Protein AF-A0A3B8VK61-F1 (afdb_monomer_lite)

Radius of gyration: 16.49 Å; chains: 1; bounding box: 51×33×48 Å

pLDDT: mean 84.5, std 17.83, range [35.19, 98.62]

Secondary structure (DSSP, 8-state):
-HHHHHGGG----HHHHHHHHHT-SEEEEE---SS--HHHHHHHHHHHTT-EEEEE-SS-SEETTEE-BSSGGG-SS--SEEEE-S-HHHHHHHHHHHHHHT--EEEE-B-TT---GGGHHHHHHSB---HHHHHHHHHTT-EEEESB-GGGTSSSPPHHHHHHHHHHHHHT--

Sequence (174 aa):
MENEVIESNISQSFKQQVDTFLSLKHIAVVGISRKSGAGNAIFDKFKSAGYRVTPIHPVLDVYAGEPCYKSISLMSEAPDGVFIMTRPEITLQVTKDCIQTGIQRIWMHNMNGVNPKWMKSASQKMSSVHKEAVRLAQEAGINVIAGGCPMQHIKPVDVFHKCIHWINERTKSV

Structure (mmCIF, N/CA/C/O backbone):
data_AF-A0A3B8VK61-F1
#
_entry.id   AF-A0A3B8VK61-F1
#
loop_
_atom_site.group_PDB
_atom_site.id
_atom_site.type_symbol
_atom_site.label_atom_id
_atom_site.label_alt_id
_atom_site.label_comp_id
_atom_site.label_asym_id
_atom_site.label_entity_id
_atom_site.label_seq_id
_atom_site.pdbx_PDB_ins_code
_atom_site.Cartn_x
_atom_site.Cartn_y
_atom_site.Cartn_z
_atom_site.occupancy
_atom_site.B_iso_or_equiv
_atom_site.auth_seq_id
_atom_site.auth_comp_id
_atom_site.auth_asym_id
_atom_site.auth_atom_id
_atom_site.pdbx_PDB_model_num
ATOM 1 N N . MET A 1 1 ? -28.850 9.219 17.739 1.00 46.00 1 MET A N 1
ATOM 2 C CA . MET A 1 1 ? -28.096 9.057 16.478 1.00 46.00 1 MET A CA 1
ATOM 3 C C . MET A 1 1 ? -26.807 9.869 16.461 1.00 46.00 1 MET A C 1
ATOM 5 O O . MET A 1 1 ? -25.790 9.290 16.127 1.00 46.00 1 MET A O 1
ATOM 9 N N . GLU A 1 2 ? -26.784 11.142 16.876 1.00 38.00 2 GLU A N 1
ATOM 10 C CA . GLU A 1 2 ? -25.522 11.916 16.953 1.00 38.00 2 GLU A CA 1
ATOM 11 C C . GLU A 1 2 ? -24.530 11.375 18.000 1.00 38.00 2 GLU A C 1
ATOM 13 O O . GLU A 1 2 ? -23.330 11.333 17.748 1.00 38.00 2 GLU A O 1
ATOM 18 N N . ASN A 1 3 ? -25.021 10.849 19.126 1.00 37.47 3 ASN A N 1
ATOM 19 C CA . ASN A 1 3 ? -24.164 10.286 20.180 1.00 37.47 3 ASN A CA 1
ATOM 20 C C . ASN A 1 3 ? -23.511 8.936 19.821 1.00 37.47 3 ASN A C 1
ATOM 22 O O . ASN A 1 3 ? -22.517 8.570 20.431 1.00 37.47 3 ASN A O 1
ATOM 26 N N . GLU A 1 4 ? -24.027 8.217 18.821 1.00 35.19 4 GLU A N 1
ATOM 27 C CA . GLU A 1 4 ? -23.492 6.910 18.398 1.00 35.19 4 GLU A CA 1
ATOM 28 C C . GLU A 1 4 ? -22.321 7.078 17.410 1.00 35.19 4 GLU A C 1
ATOM 30 O O . GLU A 1 4 ? -21.401 6.266 17.354 1.00 35.19 4 GLU A O 1
ATOM 35 N N . VAL A 1 5 ? -22.304 8.199 16.679 1.00 43.78 5 VAL A N 1
ATOM 36 C CA . VAL A 1 5 ? -21.205 8.573 15.778 1.00 43.78 5 VAL A CA 1
ATOM 37 C C . VAL A 1 5 ? -20.001 9.097 16.571 1.00 43.78 5 VAL A C 1
ATOM 39 O O . VAL A 1 5 ? -18.859 8.809 16.213 1.00 43.78 5 VAL A O 1
ATOM 42 N N . ILE A 1 6 ? -20.232 9.799 17.687 1.00 42.56 6 ILE A N 1
ATOM 43 C CA . ILE A 1 6 ? -19.164 10.378 18.522 1.00 42.56 6 ILE A CA 1
ATOM 44 C C . ILE A 1 6 ? -18.347 9.289 19.248 1.00 42.56 6 ILE A C 1
ATOM 46 O O . ILE A 1 6 ? -17.133 9.440 19.391 1.00 42.56 6 ILE A O 1
ATOM 50 N N . GLU A 1 7 ? -18.954 8.155 19.616 1.00 37.28 7 GLU A N 1
ATOM 51 C CA . GLU A 1 7 ? -18.238 7.025 20.239 1.00 37.28 7 GLU A CA 1
ATOM 52 C C . GLU A 1 7 ? -17.318 6.262 19.269 1.00 37.28 7 GLU A C 1
ATOM 54 O O . GLU A 1 7 ? -16.381 5.590 19.699 1.00 37.28 7 GLU A O 1
ATOM 59 N N . SER A 1 8 ? -17.507 6.405 17.953 1.00 42.91 8 SER A N 1
ATOM 60 C CA . SER A 1 8 ? -16.668 5.726 16.952 1.00 42.91 8 SER A CA 1
ATOM 61 C C . SER A 1 8 ? -15.300 6.387 16.711 1.00 42.91 8 SER A C 1
ATOM 63 O O . SER A 1 8 ? -14.435 5.792 16.069 1.00 42.91 8 SER A O 1
ATOM 65 N N . ASN A 1 9 ? -15.053 7.564 17.300 1.00 43.44 9 ASN A N 1
ATOM 66 C CA . ASN A 1 9 ? -13.771 8.279 17.239 1.00 43.44 9 ASN A CA 1
ATOM 67 C C . ASN A 1 9 ? -12.766 7.856 18.327 1.00 43.44 9 ASN A C 1
ATOM 69 O O . ASN A 1 9 ? -11.827 8.593 18.645 1.00 43.44 9 ASN A O 1
ATOM 73 N N . ILE A 1 10 ? -12.908 6.648 18.883 1.00 56.00 10 ILE A N 1
ATOM 74 C CA . ILE A 1 10 ? -11.815 6.020 19.628 1.00 56.00 10 ILE A CA 1
ATOM 75 C C . ILE A 1 10 ? -10.649 5.850 18.652 1.00 56.00 10 ILE A C 1
ATOM 77 O O . ILE A 1 10 ? -10.712 5.043 17.725 1.00 56.00 10 ILE A O 1
ATOM 81 N N . SER A 1 11 ? -9.589 6.632 18.867 1.00 67.69 11 SER A N 1
ATOM 82 C CA . SER A 1 11 ? -8.314 6.513 18.158 1.00 67.69 11 SER A CA 1
ATOM 83 C C . SER A 1 11 ? -7.894 5.040 18.117 1.00 67.69 11 SER A C 1
ATOM 85 O O . SER A 1 11 ? -7.533 4.460 19.144 1.00 67.69 11 SER A O 1
ATOM 87 N N . GLN A 1 12 ? -8.021 4.406 16.947 1.00 75.06 12 GLN A N 1
ATOM 88 C CA . GLN A 1 12 ? -7.685 2.995 16.787 1.00 75.06 12 GLN A CA 1
ATOM 89 C C . GLN A 1 12 ? -6.203 2.795 17.098 1.00 75.06 12 GLN A C 1
ATOM 91 O O . GLN A 1 12 ? -5.344 3.536 16.619 1.00 75.06 12 GLN A O 1
ATOM 96 N N . SER A 1 13 ? -5.877 1.757 17.867 1.00 88.19 13 SER A N 1
ATOM 97 C CA . SER A 1 13 ? -4.477 1.378 18.053 1.00 88.19 13 SER A CA 1
ATOM 98 C C . SER A 1 13 ? -3.858 0.953 16.718 1.00 88.19 13 SER A C 1
ATOM 100 O O . SER A 1 13 ? -4.528 0.356 15.874 1.00 88.19 13 SER A O 1
ATOM 102 N N . PHE A 1 14 ? -2.549 1.163 16.553 1.00 87.06 14 PHE A N 1
ATOM 103 C CA . PHE A 1 14 ? -1.812 0.723 15.360 1.00 87.06 14 PHE A CA 1
ATOM 104 C C . PHE A 1 14 ? -2.087 -0.749 15.007 1.00 87.06 14 PHE A C 1
ATOM 106 O O . PHE A 1 14 ? -2.294 -1.088 13.845 1.00 87.06 14 PHE A O 1
ATOM 113 N N . LYS A 1 15 ? -2.150 -1.625 16.021 1.00 88.00 15 LYS A N 1
ATOM 114 C CA . LYS A 1 15 ? -2.462 -3.045 15.830 1.00 88.00 15 LYS A CA 1
ATOM 115 C C . LYS A 1 15 ? -3.852 -3.245 15.217 1.00 88.00 15 LYS A C 1
ATOM 117 O O . LYS A 1 15 ? -3.974 -4.013 14.274 1.00 88.00 15 LYS A O 1
ATOM 122 N N . GLN A 1 16 ? -4.875 -2.552 15.720 1.00 91.50 16 GLN A N 1
ATOM 123 C CA . GLN A 1 16 ? -6.238 -2.645 15.181 1.00 91.50 16 GLN A CA 1
ATOM 124 C C . GLN A 1 16 ? -6.319 -2.136 13.743 1.00 91.50 16 GLN A C 1
ATOM 126 O O . GLN A 1 16 ? -6.992 -2.758 12.923 1.00 91.50 16 GLN A O 1
ATOM 131 N N . GLN A 1 17 ? -5.616 -1.047 13.417 1.00 91.94 17 GLN A N 1
ATOM 132 C CA . GLN A 1 17 ? -5.578 -0.545 12.045 1.00 91.94 17 GLN A CA 1
ATOM 133 C C . GLN A 1 17 ? -4.937 -1.575 11.103 1.00 91.94 17 GLN A C 1
ATOM 135 O O . GLN A 1 17 ? -5.505 -1.887 10.058 1.00 91.94 17 GLN A O 1
ATOM 140 N N . VAL A 1 18 ? -3.795 -2.155 11.497 1.00 93.25 18 VAL A N 1
ATOM 141 C CA . VAL A 1 18 ? -3.114 -3.208 10.725 1.00 93.25 18 VAL A CA 1
ATOM 142 C C . VAL A 1 18 ? -3.994 -4.445 10.571 1.00 93.25 18 VAL A C 1
ATOM 144 O O . VAL A 1 18 ? -4.156 -4.921 9.452 1.00 93.25 18 VAL A O 1
ATOM 147 N N . ASP A 1 19 ? -4.598 -4.945 11.649 1.00 93.06 19 ASP A N 1
ATOM 148 C CA . ASP A 1 19 ? -5.494 -6.107 11.594 1.00 93.06 19 ASP A CA 1
ATOM 149 C C . ASP A 1 19 ? -6.692 -5.835 10.665 1.00 93.06 19 ASP A C 1
ATOM 151 O O . ASP A 1 19 ? -7.056 -6.684 9.853 1.00 93.06 19 ASP A O 1
ATOM 155 N N . THR A 1 20 ? -7.254 -4.622 10.719 1.00 94.56 20 THR A N 1
ATOM 156 C CA . THR A 1 20 ? -8.340 -4.192 9.827 1.00 94.56 20 THR A CA 1
ATOM 157 C C . THR A 1 20 ? -7.880 -4.190 8.370 1.00 94.56 20 THR A C 1
ATOM 159 O O . THR A 1 20 ? -8.554 -4.749 7.508 1.00 94.56 20 THR A O 1
ATOM 162 N N . PHE A 1 21 ? -6.713 -3.617 8.072 1.00 97.06 21 PHE A N 1
ATOM 163 C CA . PHE A 1 21 ? -6.172 -3.590 6.712 1.00 97.06 21 PHE A CA 1
ATOM 164 C C . PHE A 1 21 ? -5.829 -4.993 6.185 1.00 97.06 21 PHE A C 1
ATOM 166 O O . PHE A 1 21 ? -6.023 -5.285 5.010 1.00 97.06 21 PHE A O 1
ATOM 173 N N . LEU A 1 22 ? -5.350 -5.892 7.044 1.00 96.19 22 LEU A N 1
ATOM 174 C CA . LEU A 1 22 ? -5.040 -7.275 6.668 1.00 96.19 22 LEU A CA 1
ATOM 175 C C . LEU A 1 22 ? -6.281 -8.181 6.586 1.00 96.19 22 LEU A C 1
ATOM 177 O O . LEU A 1 22 ? -6.173 -9.322 6.153 1.00 96.19 22 LEU A O 1
ATOM 181 N N . SER A 1 23 ? -7.465 -7.693 6.962 1.00 96.31 23 SER A N 1
ATOM 182 C CA . SER A 1 23 ? -8.735 -8.399 6.724 1.00 96.31 23 SER A CA 1
ATOM 183 C C . SER A 1 23 ? -9.341 -8.127 5.339 1.00 96.31 23 SER A C 1
ATOM 185 O O . SER A 1 23 ? -10.330 -8.757 4.959 1.00 96.31 23 SER A O 1
ATOM 187 N N . LEU A 1 24 ? -8.758 -7.190 4.583 1.00 97.38 24 LEU A N 1
ATOM 188 C CA . LEU A 1 24 ? -9.188 -6.836 3.230 1.00 97.38 24 LEU A CA 1
ATOM 189 C C . LEU A 1 24 ? -8.886 -7.956 2.231 1.00 97.38 24 LEU A C 1
ATOM 191 O O . LEU A 1 24 ? -7.994 -8.773 2.448 1.00 97.38 24 LEU A O 1
ATOM 195 N N . LYS A 1 25 ? -9.608 -7.973 1.106 1.00 97.06 25 LYS A N 1
ATOM 196 C CA . LYS A 1 25 ? -9.437 -8.999 0.066 1.00 97.06 25 LYS A CA 1
ATOM 197 C C . LYS A 1 25 ? -8.672 -8.467 -1.137 1.00 97.06 25 LYS A C 1
ATOM 199 O O . LYS A 1 25 ? -7.840 -9.189 -1.687 1.00 97.06 25 LYS A O 1
ATOM 204 N N . HIS A 1 26 ? -8.938 -7.224 -1.537 1.00 98.00 26 HIS A N 1
ATOM 205 C CA . HIS A 1 26 ? -8.301 -6.579 -2.679 1.00 98.00 26 HIS A CA 1
ATOM 206 C C . HIS A 1 26 ? -7.473 -5.367 -2.268 1.00 98.00 26 HIS A C 1
ATOM 208 O O . HIS A 1 26 ? -7.994 -4.380 -1.757 1.00 98.00 26 HIS A O 1
ATOM 214 N N . ILE A 1 27 ? -6.171 -5.434 -2.534 1.00 98.50 27 ILE A N 1
ATOM 215 C CA . ILE A 1 27 ? -5.222 -4.376 -2.190 1.00 98.50 27 ILE A CA 1
ATOM 216 C C . ILE A 1 27 ? -4.562 -3.857 -3.465 1.00 98.50 27 ILE A C 1
ATOM 218 O O . ILE A 1 27 ? -4.012 -4.631 -4.249 1.00 98.50 27 ILE A O 1
ATOM 222 N N . ALA A 1 28 ? -4.560 -2.541 -3.666 1.00 98.44 28 ALA A N 1
ATOM 223 C CA . ALA A 1 28 ? -3.688 -1.931 -4.664 1.00 98.44 28 ALA A CA 1
ATOM 224 C C . ALA A 1 28 ? -2.317 -1.634 -4.048 1.00 98.44 28 ALA A C 1
ATOM 226 O O . ALA A 1 28 ? -2.229 -1.064 -2.960 1.00 98.44 28 ALA A O 1
ATOM 227 N N . VAL A 1 29 ? -1.243 -2.007 -4.743 1.00 98.38 29 VAL A N 1
ATOM 228 C CA . VAL A 1 29 ? 0.135 -1.742 -4.308 1.00 98.38 29 VAL A CA 1
ATOM 229 C C . VAL A 1 29 ? 0.753 -0.695 -5.220 1.00 98.38 29 VAL A C 1
ATOM 231 O O . VAL A 1 29 ? 1.002 -0.943 -6.401 1.00 98.38 29 VAL A O 1
ATOM 234 N N . V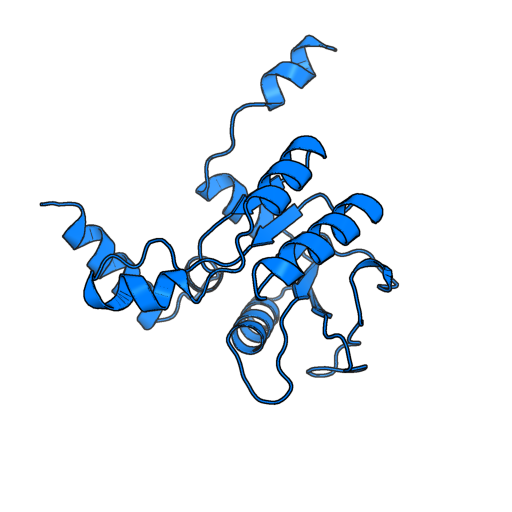AL A 1 30 ? 1.031 0.474 -4.649 1.00 98.06 30 VAL A N 1
ATOM 235 C CA . VAL A 1 30 ? 1.698 1.587 -5.325 1.00 98.06 30 VAL A CA 1
ATOM 236 C C . VAL A 1 30 ? 3.187 1.560 -5.011 1.00 98.06 30 VAL A C 1
ATOM 238 O O . VAL A 1 30 ? 3.577 1.421 -3.852 1.00 98.06 30 VAL A O 1
ATOM 241 N N . GLY A 1 31 ? 4.025 1.730 -6.035 1.00 93.50 31 GLY A N 1
ATOM 242 C CA . GLY 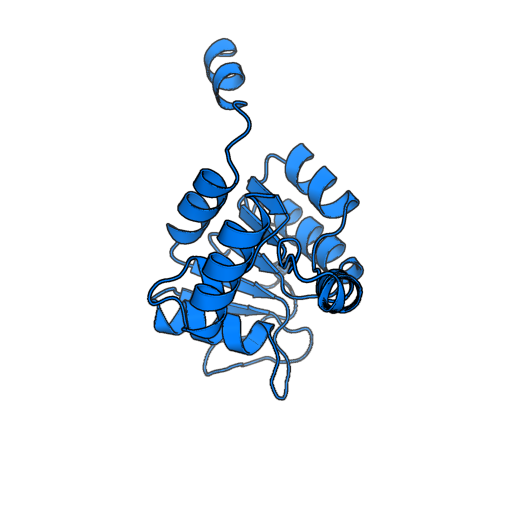A 1 31 ? 5.486 1.722 -5.881 1.00 93.50 31 GLY A CA 1
ATOM 243 C C . GLY A 1 31 ? 6.176 0.472 -6.418 1.00 93.50 31 GLY A C 1
ATOM 244 O O . GLY A 1 31 ? 7.239 0.083 -5.933 1.00 93.50 31 GLY A O 1
ATOM 245 N N . ILE A 1 32 ? 5.581 -0.163 -7.427 1.00 95.56 32 ILE A N 1
ATOM 246 C CA . ILE A 1 32 ? 6.230 -1.223 -8.202 1.00 95.56 32 ILE A CA 1
ATOM 247 C C . ILE A 1 32 ? 7.475 -0.655 -8.910 1.00 95.56 32 ILE A C 1
ATOM 249 O O . ILE A 1 32 ? 7.497 0.504 -9.318 1.00 95.56 32 ILE A O 1
ATOM 253 N N . SER A 1 33 ? 8.535 -1.452 -9.049 1.00 92.88 33 SER A N 1
ATOM 254 C CA . SER A 1 33 ? 9.717 -1.131 -9.863 1.00 92.88 33 SER A CA 1
ATOM 255 C C . SER A 1 33 ? 9.784 -2.047 -11.083 1.00 92.88 33 SER A C 1
ATOM 257 O O . SER A 1 33 ? 9.369 -3.202 -11.022 1.00 92.88 33 SER A O 1
ATOM 259 N N . ARG A 1 34 ? 10.364 -1.563 -12.188 1.00 91.69 34 ARG A N 1
ATOM 260 C CA . ARG A 1 34 ? 10.570 -2.352 -13.420 1.00 91.69 34 ARG A CA 1
ATOM 261 C C . ARG A 1 34 ? 11.569 -3.502 -13.269 1.00 91.69 34 ARG A C 1
ATOM 263 O O . ARG A 1 34 ? 11.555 -4.412 -14.085 1.00 91.69 34 ARG A O 1
ATOM 270 N N . LYS A 1 35 ? 12.488 -3.416 -12.302 1.00 88.00 35 LYS A N 1
ATOM 271 C CA . LYS A 1 35 ? 13.526 -4.436 -12.072 1.00 88.00 35 LYS A CA 1
ATOM 272 C C . LYS A 1 35 ? 13.189 -5.257 -10.834 1.00 88.00 35 LYS A C 1
ATOM 274 O O . LYS A 1 35 ? 12.642 -6.344 -10.921 1.00 88.00 35 LYS A O 1
ATOM 279 N N . SER A 1 36 ? 13.515 -4.701 -9.679 1.00 87.56 36 SER A N 1
ATOM 280 C CA . SER A 1 36 ? 13.205 -5.230 -8.360 1.00 87.56 36 SER A CA 1
ATOM 281 C C . SER A 1 36 ? 13.208 -4.065 -7.374 1.00 87.56 36 SER A C 1
ATOM 283 O O . SER A 1 36 ? 13.791 -3.005 -7.636 1.00 87.56 36 SER A O 1
ATOM 285 N N . GLY A 1 37 ? 12.506 -4.228 -6.260 1.00 89.44 37 GLY A N 1
ATOM 286 C CA . GLY A 1 37 ? 12.346 -3.188 -5.256 1.00 89.44 37 GLY A CA 1
ATOM 287 C C . GLY A 1 37 ? 11.459 -3.653 -4.110 1.00 89.44 37 GLY A C 1
ATOM 288 O O . GLY A 1 37 ? 10.815 -4.699 -4.193 1.00 89.44 37 GLY A O 1
ATOM 289 N N . ALA A 1 38 ? 11.411 -2.864 -3.037 1.00 90.06 38 ALA A N 1
ATOM 290 C CA . ALA A 1 38 ? 10.608 -3.192 -1.861 1.00 90.06 38 ALA A CA 1
ATOM 291 C C . ALA A 1 38 ? 9.107 -3.308 -2.194 1.00 90.06 38 ALA A C 1
ATOM 293 O O . ALA A 1 38 ? 8.433 -4.189 -1.670 1.00 90.06 38 ALA A O 1
ATOM 294 N N . GLY A 1 39 ? 8.597 -2.475 -3.111 1.00 92.88 39 GLY A N 1
ATOM 295 C CA . GLY A 1 39 ? 7.209 -2.556 -3.573 1.00 92.88 39 GLY A CA 1
ATOM 296 C C . GLY A 1 39 ? 6.899 -3.868 -4.295 1.00 92.88 39 GLY A C 1
ATOM 297 O O . GLY A 1 39 ? 5.860 -4.463 -4.035 1.00 92.88 39 GLY A O 1
ATOM 298 N N . ASN A 1 40 ? 7.825 -4.370 -5.124 1.00 96.00 40 ASN A N 1
ATOM 299 C CA . ASN A 1 40 ? 7.702 -5.677 -5.780 1.00 96.00 40 ASN A CA 1
ATOM 300 C C . ASN A 1 40 ? 7.649 -6.811 -4.747 1.00 96.00 40 ASN A C 1
ATOM 302 O O . ASN A 1 40 ? 6.739 -7.628 -4.781 1.00 96.00 40 ASN A O 1
ATOM 306 N N . ALA A 1 41 ? 8.571 -6.810 -3.778 1.00 93.88 41 ALA A N 1
ATOM 307 C CA . ALA A 1 41 ? 8.607 -7.834 -2.735 1.00 93.88 41 ALA A CA 1
ATOM 308 C C . ALA A 1 41 ? 7.330 -7.843 -1.874 1.00 93.88 41 ALA A C 1
ATOM 310 O O . ALA A 1 41 ? 6.832 -8.905 -1.506 1.00 93.88 41 ALA A O 1
ATOM 311 N N . ILE A 1 42 ? 6.772 -6.667 -1.568 1.00 94.88 42 ILE A N 1
ATOM 312 C CA . ILE A 1 42 ? 5.515 -6.558 -0.817 1.00 94.88 42 ILE A CA 1
ATOM 313 C C . ILE A 1 42 ? 4.315 -6.979 -1.669 1.00 94.88 42 ILE A C 1
ATOM 315 O O . ILE A 1 42 ? 3.424 -7.654 -1.155 1.00 94.88 42 ILE A O 1
ATOM 319 N N . PHE A 1 43 ? 4.297 -6.633 -2.958 1.00 97.25 43 PHE A N 1
ATOM 320 C CA . PHE A 1 43 ? 3.296 -7.136 -3.899 1.00 97.25 43 PHE A CA 1
ATOM 321 C C . PHE A 1 43 ? 3.277 -8.669 -3.903 1.00 97.25 43 PHE A C 1
ATOM 323 O O . PHE A 1 43 ? 2.227 -9.272 -3.673 1.00 97.25 43 PHE A O 1
ATOM 330 N N . ASP A 1 44 ? 4.445 -9.295 -4.066 1.00 96.06 44 ASP A N 1
ATOM 331 C CA . ASP A 1 44 ? 4.585 -10.752 -4.067 1.00 96.06 44 ASP A CA 1
ATOM 332 C C . ASP A 1 44 ? 4.156 -11.345 -2.719 1.00 96.06 44 ASP A C 1
ATOM 334 O O . ASP A 1 44 ? 3.478 -12.374 -2.670 1.00 96.06 44 ASP A O 1
ATOM 338 N N . LYS A 1 45 ? 4.472 -10.666 -1.608 1.00 95.25 45 LYS A N 1
ATOM 339 C CA . LYS A 1 45 ? 4.041 -11.081 -0.272 1.00 95.25 45 LYS A CA 1
ATOM 340 C C . LYS A 1 45 ? 2.521 -11.102 -0.144 1.00 95.25 45 LYS A C 1
ATOM 342 O O . LYS A 1 45 ? 1.986 -12.123 0.283 1.00 95.25 45 LYS A O 1
ATOM 347 N N . PHE A 1 46 ? 1.831 -10.025 -0.521 1.00 97.19 46 PHE A N 1
ATOM 348 C CA . PHE A 1 46 ? 0.367 -9.991 -0.513 1.00 97.19 46 PHE A CA 1
ATOM 349 C C . PHE A 1 46 ? -0.216 -11.068 -1.440 1.00 97.19 46 PHE A C 1
ATOM 351 O O . PHE A 1 46 ? -1.072 -11.836 -1.008 1.00 97.19 46 PHE A O 1
ATOM 358 N N . LYS A 1 47 ? 0.292 -11.222 -2.670 1.00 96.62 47 LYS A N 1
ATOM 359 C CA . LYS A 1 47 ? -0.177 -12.274 -3.592 1.00 96.62 47 LYS A CA 1
ATOM 360 C C . LYS A 1 47 ? -0.003 -13.674 -3.001 1.00 96.62 47 LYS A C 1
ATOM 362 O O . LYS A 1 47 ? -0.951 -14.452 -2.988 1.00 96.62 47 LYS A O 1
ATOM 367 N N . SER A 1 48 ? 1.177 -13.985 -2.461 1.00 95.56 48 SER A N 1
ATOM 368 C CA . SER A 1 48 ? 1.466 -15.294 -1.853 1.00 95.56 48 SER A CA 1
ATOM 369 C C . SER A 1 48 ? 0.616 -15.591 -0.614 1.00 95.56 48 SER A C 1
ATOM 371 O O . SER A 1 48 ? 0.379 -16.752 -0.295 1.00 95.56 48 SER A O 1
ATOM 373 N N . ALA A 1 49 ? 0.137 -14.550 0.071 1.00 95.06 49 ALA A N 1
ATOM 374 C CA . ALA A 1 49 ? -0.756 -14.662 1.216 1.00 95.06 49 ALA A CA 1
ATOM 375 C C . ALA A 1 49 ? -2.245 -14.757 0.828 1.00 95.06 49 ALA A C 1
ATOM 377 O O . ALA A 1 49 ? -3.096 -14.783 1.713 1.00 95.06 49 ALA A O 1
ATOM 378 N N . GLY A 1 50 ? -2.564 -14.827 -0.471 1.00 96.06 50 GLY A N 1
ATOM 379 C CA . GLY A 1 50 ? -3.918 -15.077 -0.972 1.00 96.06 50 GLY A CA 1
ATOM 380 C C . GLY A 1 50 ? -4.760 -13.828 -1.242 1.00 96.06 50 GLY A C 1
ATOM 381 O O . GLY A 1 50 ? -5.947 -13.955 -1.531 1.00 96.06 50 GLY A O 1
ATOM 382 N N . TYR A 1 51 ? -4.175 -12.631 -1.176 1.00 97.69 51 TYR A N 1
ATOM 383 C CA . TYR A 1 51 ? -4.885 -11.396 -1.511 1.00 97.69 51 TYR A CA 1
ATOM 384 C C . TYR A 1 51 ? -5.030 -11.258 -3.031 1.00 97.69 51 TYR A C 1
ATOM 386 O O . TYR A 1 51 ? -4.131 -11.629 -3.797 1.00 97.69 51 TYR A O 1
ATOM 394 N N . ARG A 1 52 ? -6.122 -10.635 -3.486 1.00 97.88 52 ARG A N 1
ATOM 395 C CA . ARG A 1 52 ? -6.158 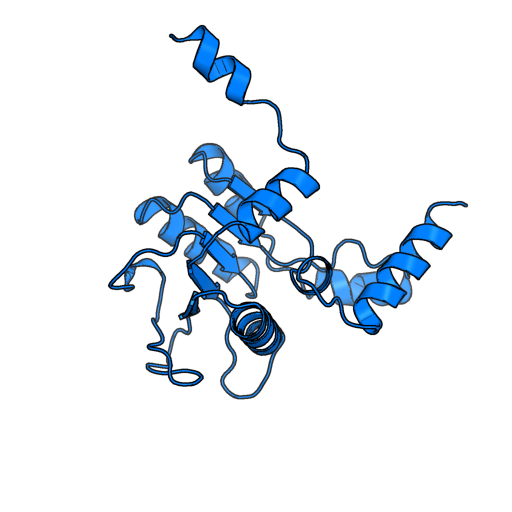-10.047 -4.830 1.00 97.88 52 ARG A CA 1
ATOM 396 C C . ARG A 1 52 ? -5.304 -8.786 -4.782 1.00 97.88 52 ARG A C 1
ATOM 398 O O . ARG A 1 52 ? -5.521 -7.939 -3.918 1.00 97.88 52 ARG A O 1
ATOM 405 N N . VAL A 1 53 ? -4.333 -8.651 -5.680 1.00 98.12 53 VAL A N 1
ATOM 406 C CA . VAL A 1 53 ? -3.410 -7.509 -5.655 1.00 98.12 53 VAL A CA 1
ATOM 407 C C . VAL A 1 53 ? -3.337 -6.865 -7.024 1.00 98.12 53 VAL A C 1
ATOM 409 O O . VAL A 1 53 ? -3.052 -7.551 -8.001 1.00 98.12 53 VAL A O 1
ATOM 412 N N . THR A 1 54 ? -3.566 -5.554 -7.086 1.00 98.25 54 THR A N 1
ATOM 413 C CA . THR A 1 54 ? -3.433 -4.780 -8.327 1.00 98.25 54 THR A CA 1
ATOM 414 C C . THR A 1 54 ? -2.201 -3.878 -8.259 1.00 98.25 54 THR A C 1
ATOM 416 O O . THR A 1 54 ? -2.087 -3.069 -7.332 1.00 98.25 54 THR A O 1
ATOM 419 N N . PRO A 1 55 ? -1.258 -4.002 -9.205 1.00 98.00 55 PRO A N 1
ATOM 420 C CA . PRO A 1 55 ? -0.067 -3.167 -9.236 1.00 98.00 55 PRO A CA 1
ATOM 421 C C . PRO A 1 55 ? -0.380 -1.776 -9.800 1.00 98.00 55 PRO A C 1
ATOM 423 O O . PRO A 1 55 ? -1.073 -1.646 -10.810 1.00 98.00 55 PRO A O 1
ATOM 426 N N . ILE A 1 56 ? 0.196 -0.735 -9.195 1.00 97.69 56 ILE A N 1
ATOM 427 C CA . ILE A 1 56 ? 0.111 0.645 -9.689 1.00 97.69 56 ILE A CA 1
ATOM 428 C C . ILE A 1 56 ? 1.511 1.143 -10.055 1.00 97.69 56 ILE A C 1
ATOM 430 O O . ILE A 1 56 ? 2.422 1.174 -9.216 1.00 97.69 56 ILE A O 1
ATOM 434 N N . HIS A 1 57 ? 1.681 1.530 -11.319 1.00 96.62 57 HIS A N 1
ATOM 435 C CA . HIS A 1 57 ? 2.936 2.013 -11.887 1.00 96.62 57 HIS A CA 1
ATOM 436 C C . HIS A 1 57 ? 2.667 3.020 -13.017 1.00 96.62 57 HIS A C 1
ATOM 438 O O . HIS A 1 57 ? 1.893 2.718 -13.919 1.00 96.62 57 HIS A O 1
ATOM 444 N N . PRO A 1 58 ? 3.363 4.172 -13.079 1.00 93.94 58 PRO A N 1
ATOM 445 C CA . PRO A 1 58 ? 3.039 5.256 -14.020 1.00 93.94 58 PRO A CA 1
ATOM 446 C C . PRO A 1 58 ? 3.178 4.904 -15.513 1.00 93.94 58 PRO A C 1
ATOM 448 O O . PRO A 1 58 ? 2.671 5.628 -16.366 1.00 93.94 58 PRO A O 1
ATOM 451 N N . VAL A 1 59 ? 3.901 3.828 -15.837 1.00 95.25 59 VAL A N 1
ATOM 452 C CA . VAL A 1 59 ? 4.278 3.463 -17.219 1.00 95.25 59 VAL A CA 1
ATOM 453 C C . VAL A 1 59 ? 3.902 2.031 -17.605 1.00 95.25 59 VAL A C 1
ATOM 455 O O . VAL A 1 59 ? 3.794 1.751 -18.788 1.00 95.25 59 VAL A O 1
ATOM 458 N N . LEU A 1 60 ? 3.764 1.112 -16.645 1.00 95.44 60 LEU A N 1
ATOM 459 C CA . LEU A 1 60 ? 3.578 -0.301 -16.993 1.00 95.44 60 LEU A CA 1
ATOM 460 C C . LEU A 1 60 ? 2.087 -0.553 -17.185 1.00 95.44 60 LEU A C 1
ATOM 462 O O . LEU A 1 60 ? 1.306 -0.105 -16.354 1.00 95.44 60 LEU A O 1
ATOM 466 N N . ASP A 1 61 ? 1.730 -1.308 -18.220 1.00 95.94 61 ASP A N 1
ATOM 467 C CA . ASP A 1 61 ? 0.343 -1.732 -18.456 1.00 95.94 61 ASP A CA 1
ATOM 468 C C . ASP A 1 61 ? 0.053 -3.119 -17.853 1.00 95.94 61 ASP A C 1
ATOM 470 O O . ASP A 1 61 ? -1.091 -3.455 -17.557 1.00 95.94 61 ASP A O 1
ATOM 474 N N . VAL A 1 62 ? 1.093 -3.933 -17.630 1.00 96.44 62 VAL A N 1
ATOM 475 C CA . VAL A 1 62 ? 1.009 -5.263 -17.005 1.00 96.44 62 VAL A CA 1
ATOM 476 C C . VAL A 1 62 ? 2.201 -5.461 -16.070 1.00 96.44 62 VAL A C 1
ATOM 478 O O . VAL A 1 62 ? 3.333 -5.109 -16.408 1.00 96.44 62 VAL A O 1
ATOM 481 N N . TYR A 1 63 ? 1.965 -6.055 -14.901 1.00 97.12 63 TYR A N 1
ATOM 482 C CA . TYR A 1 63 ? 3.018 -6.489 -13.984 1.00 97.12 63 TYR A CA 1
ATOM 483 C C . TYR A 1 63 ? 2.630 -7.815 -13.321 1.00 97.12 63 TYR A C 1
ATOM 485 O O . TYR A 1 63 ? 1.525 -7.953 -12.810 1.00 97.12 63 TYR A O 1
ATOM 493 N N . ALA A 1 64 ? 3.541 -8.796 -13.338 1.00 94.69 64 ALA A N 1
ATOM 494 C CA . ALA A 1 64 ? 3.323 -10.138 -12.778 1.00 94.69 64 ALA A CA 1
ATOM 495 C C . ALA A 1 64 ? 2.029 -10.835 -13.268 1.00 94.69 64 ALA A C 1
ATOM 497 O O . ALA A 1 64 ? 1.387 -11.564 -12.518 1.00 94.69 64 ALA A O 1
ATOM 498 N N . GLY A 1 65 ? 1.645 -10.599 -14.530 1.00 94.69 65 GLY A N 1
ATOM 499 C CA . GLY A 1 65 ? 0.425 -11.148 -15.135 1.00 94.69 65 GLY A CA 1
ATOM 500 C C . GLY A 1 65 ? -0.867 -10.402 -14.780 1.00 94.69 65 GLY A C 1
ATOM 501 O O . GLY A 1 65 ? -1.915 -10.748 -15.313 1.00 94.69 65 GLY A O 1
ATOM 502 N N . GLU A 1 66 ? -0.800 -9.370 -13.935 1.00 95.50 66 GLU A N 1
ATOM 503 C CA . GLU A 1 66 ? -1.946 -8.543 -13.544 1.00 95.50 66 GLU A CA 1
ATOM 504 C C . GLU A 1 66 ? -1.988 -7.234 -14.352 1.00 95.50 66 GLU A C 1
ATOM 506 O O . GLU A 1 66 ? -0.925 -6.648 -14.613 1.00 95.50 66 GLU A O 1
ATOM 511 N N . PRO A 1 67 ? -3.185 -6.718 -14.700 1.00 96.25 67 PRO A N 1
ATOM 512 C CA . PRO A 1 67 ? -3.337 -5.370 -15.238 1.00 96.25 67 PRO A CA 1
ATOM 513 C C . PRO A 1 67 ? -2.721 -4.336 -14.296 1.00 96.25 67 PRO A C 1
ATOM 515 O O . PRO A 1 67 ? -3.014 -4.317 -13.098 1.00 96.25 67 PRO A O 1
ATOM 518 N N . CYS A 1 68 ? -1.866 -3.474 -14.837 1.00 96.94 68 CYS A N 1
ATOM 519 C CA . CYS A 1 68 ? -1.190 -2.428 -14.091 1.00 96.94 68 CYS A CA 1
ATOM 520 C C . CYS A 1 68 ? -1.744 -1.063 -14.490 1.00 96.94 68 CYS A C 1
ATOM 522 O O . CYS A 1 68 ? -1.833 -0.732 -15.670 1.00 96.94 68 CYS A O 1
ATOM 524 N N . TYR A 1 69 ? -2.134 -0.273 -13.492 1.00 97.00 69 TYR A N 1
ATOM 525 C CA . TYR A 1 69 ? -2.748 1.034 -13.714 1.00 97.00 69 TYR A CA 1
ATOM 526 C C . TYR A 1 69 ? -1.769 2.159 -13.389 1.00 97.00 69 TYR A C 1
ATOM 528 O O . TYR A 1 69 ? -0.932 2.044 -12.491 1.00 97.00 69 TYR A O 1
ATOM 536 N N . LYS A 1 70 ? -1.898 3.284 -14.100 1.00 96.12 70 LYS A N 1
ATOM 537 C CA . LYS A 1 70 ? -1.015 4.451 -13.923 1.00 96.12 70 LYS A CA 1
ATOM 538 C C . LYS A 1 70 ? -1.298 5.222 -12.638 1.00 96.12 70 LYS A C 1
ATOM 540 O O . LYS A 1 70 ? -0.392 5.837 -12.081 1.00 96.12 70 LYS A O 1
ATOM 545 N N . SER A 1 71 ? -2.539 5.169 -12.169 1.00 95.75 71 SER A N 1
ATOM 546 C CA . SER A 1 71 ? -2.990 5.751 -10.910 1.00 95.75 71 SER A CA 1
ATOM 547 C C . SER A 1 71 ? -4.213 5.000 -10.393 1.00 95.75 71 SER A C 1
ATOM 549 O O . SER A 1 71 ? -4.839 4.223 -11.118 1.00 95.75 71 SER A O 1
ATOM 551 N N . ILE A 1 72 ? -4.556 5.259 -9.134 1.00 96.31 72 ILE A N 1
ATOM 552 C CA . ILE A 1 72 ? -5.737 4.694 -8.477 1.00 96.31 72 ILE A CA 1
ATOM 553 C C . ILE A 1 72 ? -7.023 5.116 -9.202 1.00 96.31 72 ILE A C 1
ATOM 555 O O . ILE A 1 72 ? -7.902 4.292 -9.431 1.00 96.31 72 ILE A O 1
ATOM 559 N N . SER A 1 73 ? -7.093 6.369 -9.657 1.00 94.75 73 SER A N 1
ATOM 560 C CA . SER A 1 73 ? -8.263 6.929 -10.346 1.00 94.75 73 SER A CA 1
ATOM 561 C C . SER A 1 73 ? -8.577 6.295 -11.704 1.00 94.75 73 SER A C 1
ATOM 563 O O . SER A 1 73 ? -9.645 6.546 -12.251 1.00 94.75 73 SER A O 1
ATOM 565 N N . LEU A 1 74 ? -7.659 5.505 -12.269 1.00 95.25 74 LEU A N 1
ATOM 566 C CA . LEU A 1 74 ? -7.839 4.829 -13.559 1.00 95.25 74 LEU A CA 1
ATOM 567 C C . LEU A 1 74 ? -8.208 3.348 -13.417 1.00 95.25 74 LEU A C 1
ATOM 569 O O . LEU A 1 74 ? -8.355 2.662 -14.427 1.00 95.25 74 LEU A O 1
ATOM 573 N N . MET A 1 75 ? -8.323 2.840 -12.190 1.00 94.44 75 MET A N 1
ATOM 574 C CA . MET A 1 75 ? -8.710 1.454 -11.953 1.00 94.44 75 MET A CA 1
ATOM 575 C C . MET A 1 75 ? -10.169 1.229 -12.356 1.00 94.44 75 MET A C 1
ATOM 577 O O . MET A 1 75 ? -11.048 2.007 -11.995 1.00 94.44 75 MET A O 1
ATOM 581 N N . SER A 1 76 ? -10.435 0.134 -13.070 1.00 89.06 76 SER A N 1
ATOM 582 C CA . SER A 1 76 ? -11.802 -0.256 -13.441 1.00 89.06 76 SER A CA 1
ATOM 583 C C . SER A 1 76 ? -12.634 -0.725 -12.245 1.00 89.06 76 SER A C 1
ATOM 585 O O . SER A 1 76 ? -13.856 -0.636 -12.263 1.00 89.06 76 SER A O 1
ATOM 587 N N . GLU A 1 77 ? -11.971 -1.251 -11.216 1.00 91.81 77 GLU A N 1
ATOM 588 C CA . GLU A 1 77 ? -12.578 -1.736 -9.983 1.00 91.81 77 GLU A CA 1
ATOM 589 C C . GLU A 1 77 ? -11.798 -1.160 -8.801 1.00 91.81 77 GLU A C 1
ATOM 591 O O . GLU A 1 77 ? -10.576 -1.314 -8.735 1.00 91.81 77 GLU A O 1
ATOM 596 N N . ALA A 1 78 ? -12.489 -0.479 -7.885 1.00 94.25 78 ALA A N 1
ATOM 597 C CA . ALA A 1 78 ? -11.852 0.145 -6.732 1.00 94.25 78 ALA A CA 1
ATOM 598 C C . ALA A 1 78 ? -11.330 -0.919 -5.745 1.00 94.25 78 ALA A C 1
ATOM 600 O O . ALA A 1 78 ? -12.046 -1.879 -5.454 1.00 94.25 78 ALA A O 1
ATOM 601 N N . PRO A 1 79 ? -10.108 -0.762 -5.205 1.00 97.56 79 PRO A N 1
ATOM 602 C CA . PRO A 1 79 ? -9.582 -1.672 -4.201 1.00 97.56 79 PRO A CA 1
ATOM 603 C C . PRO A 1 79 ? -10.188 -1.410 -2.820 1.00 97.56 79 PRO A C 1
ATOM 605 O O . PRO A 1 79 ? -10.554 -0.283 -2.487 1.00 97.56 79 PRO A O 1
ATOM 608 N N . ASP A 1 80 ? -10.202 -2.439 -1.970 1.00 98.12 80 ASP A N 1
ATOM 609 C CA . ASP A 1 80 ? -10.654 -2.317 -0.577 1.00 98.12 80 ASP A CA 1
ATOM 610 C C . ASP A 1 80 ? -9.703 -1.440 0.264 1.00 98.12 80 ASP A C 1
ATOM 612 O O . ASP A 1 80 ? -10.101 -0.875 1.294 1.00 98.12 80 ASP A O 1
ATOM 616 N N . GLY A 1 81 ? -8.432 -1.368 -0.154 1.00 98.25 81 GLY A N 1
ATOM 617 C CA . GLY A 1 81 ? -7.386 -0.551 0.450 1.00 98.25 81 GLY A CA 1
ATOM 618 C C . GLY A 1 81 ? -6.148 -0.390 -0.435 1.00 98.25 81 GLY A C 1
ATOM 619 O O . GLY A 1 81 ? -5.910 -1.154 -1.373 1.00 98.25 81 GLY A O 1
ATOM 620 N N . VAL A 1 82 ? -5.341 0.624 -0.123 1.00 98.62 82 VAL A N 1
ATOM 621 C CA . VAL A 1 82 ? -4.142 0.990 -0.892 1.00 98.62 82 VAL A CA 1
ATOM 622 C C . VAL A 1 82 ? -2.905 0.935 -0.003 1.00 98.62 82 VAL A C 1
ATOM 624 O O . VAL A 1 82 ? -2.830 1.618 1.019 1.00 98.62 82 VAL A O 1
ATOM 627 N N . PHE A 1 83 ? -1.914 0.142 -0.406 1.00 98.44 83 PHE A N 1
ATOM 628 C CA . PHE A 1 83 ? -0.590 0.120 0.206 1.00 98.44 83 PHE A CA 1
ATOM 629 C C . PHE A 1 83 ? 0.396 0.948 -0.628 1.00 98.44 83 PHE A C 1
ATOM 631 O O . PHE A 1 83 ? 0.495 0.772 -1.843 1.00 98.44 83 PHE A O 1
ATOM 638 N N . ILE A 1 84 ? 1.144 1.839 0.024 1.00 97.88 84 ILE A N 1
ATOM 639 C CA . ILE A 1 84 ? 2.008 2.825 -0.629 1.00 97.88 84 ILE A CA 1
ATOM 640 C C . ILE A 1 84 ? 3.468 2.591 -0.233 1.00 97.88 84 ILE A C 1
ATOM 642 O O . ILE A 1 84 ? 3.843 2.748 0.931 1.00 97.88 84 ILE A O 1
ATOM 646 N N . MET A 1 85 ? 4.285 2.266 -1.236 1.00 95.00 85 MET A N 1
ATOM 647 C CA . MET A 1 85 ? 5.741 2.107 -1.174 1.00 95.00 85 MET A CA 1
ATOM 648 C C . MET A 1 85 ? 6.422 3.061 -2.168 1.00 95.00 85 MET A C 1
ATOM 650 O O . MET A 1 85 ? 7.126 2.666 -3.095 1.00 95.00 85 MET A O 1
ATOM 654 N N . THR A 1 86 ? 6.179 4.358 -2.004 1.00 93.06 86 THR A N 1
ATOM 655 C CA . THR A 1 86 ? 6.762 5.422 -2.836 1.00 93.06 86 THR A CA 1
ATOM 656 C C . THR A 1 86 ? 7.469 6.467 -1.983 1.00 93.06 86 THR A C 1
ATOM 658 O O . THR A 1 86 ? 7.459 6.396 -0.755 1.00 93.06 86 THR A O 1
ATOM 661 N N . ARG A 1 87 ? 8.086 7.467 -2.618 1.00 91.75 87 ARG A N 1
ATOM 662 C CA . ARG A 1 87 ? 8.574 8.644 -1.890 1.00 91.75 87 ARG A CA 1
ATOM 663 C C . ARG A 1 87 ? 7.395 9.462 -1.330 1.00 91.75 87 ARG A C 1
ATOM 665 O O . ARG A 1 87 ? 6.322 9.429 -1.946 1.00 91.75 87 ARG A O 1
ATOM 672 N N . PRO A 1 88 ? 7.577 10.204 -0.221 1.00 92.25 88 PRO A N 1
ATOM 673 C CA . PRO A 1 88 ? 6.509 10.972 0.421 1.00 92.25 88 PRO A CA 1
ATOM 674 C C . PRO A 1 88 ? 5.765 11.938 -0.513 1.00 92.25 88 PRO A C 1
ATOM 676 O O . PRO A 1 88 ? 4.556 12.109 -0.374 1.00 92.25 88 PRO A O 1
ATOM 679 N N . GLU A 1 89 ? 6.447 12.541 -1.489 1.00 91.81 89 GLU A N 1
ATOM 680 C CA . GLU A 1 89 ? 5.831 13.498 -2.418 1.00 91.81 89 GLU A CA 1
ATOM 681 C C . GLU A 1 89 ? 4.774 12.820 -3.303 1.00 91.81 89 GLU A C 1
ATOM 683 O O . GLU A 1 89 ? 3.717 13.388 -3.573 1.00 91.81 89 GLU A O 1
ATOM 688 N N . ILE A 1 90 ? 5.030 11.572 -3.705 1.00 95.25 90 ILE A N 1
ATOM 689 C CA . ILE A 1 90 ? 4.088 10.764 -4.488 1.00 95.25 90 ILE A CA 1
ATOM 690 C C . ILE A 1 90 ? 2.947 10.263 -3.602 1.00 95.25 90 ILE A C 1
ATOM 692 O O . ILE A 1 90 ? 1.801 10.242 -4.043 1.00 95.25 90 ILE A O 1
ATOM 696 N N . THR A 1 91 ? 3.230 9.927 -2.338 1.00 96.75 91 THR A N 1
ATOM 697 C CA . THR A 1 91 ? 2.201 9.512 -1.374 1.00 96.75 91 THR A CA 1
ATOM 698 C C . THR A 1 91 ? 1.096 10.554 -1.248 1.00 96.75 91 THR A C 1
ATOM 700 O O . THR A 1 91 ? -0.073 10.185 -1.225 1.00 96.75 91 THR A O 1
ATOM 703 N N . LEU A 1 92 ? 1.436 11.848 -1.210 1.00 97.25 92 LEU A N 1
ATOM 704 C CA . LEU A 1 92 ? 0.433 12.912 -1.142 1.00 97.25 92 LEU A CA 1
ATOM 705 C C . LEU A 1 92 ? -0.534 12.875 -2.332 1.00 97.25 92 LEU A C 1
ATOM 707 O O . LEU A 1 92 ? -1.739 13.022 -2.138 1.00 97.25 92 LEU A O 1
ATOM 711 N N . GLN A 1 93 ? -0.022 12.660 -3.546 1.00 96.94 93 GLN A N 1
ATOM 712 C CA . GLN A 1 93 ? -0.870 12.547 -4.731 1.00 96.94 93 GLN A CA 1
ATOM 713 C C . GLN A 1 93 ? -1.756 11.300 -4.662 1.00 96.94 93 GLN A C 1
ATOM 715 O O . GLN A 1 93 ? -2.961 11.402 -4.852 1.00 96.94 93 GLN A O 1
ATOM 720 N N . VAL A 1 94 ? -1.185 10.147 -4.304 1.00 97.94 94 VAL A N 1
ATOM 721 C CA . VAL A 1 94 ? -1.940 8.892 -4.153 1.00 97.94 94 VAL A CA 1
ATOM 722 C C . VAL A 1 94 ? -3.052 9.040 -3.114 1.00 97.94 94 VAL A C 1
ATOM 724 O O . VAL A 1 94 ? -4.163 8.575 -3.332 1.00 97.94 94 VAL A O 1
ATOM 727 N N . THR A 1 95 ? -2.792 9.722 -1.996 1.00 98.19 95 THR A N 1
ATOM 728 C CA . THR A 1 95 ? -3.820 9.991 -0.985 1.00 98.19 95 THR A CA 1
ATOM 729 C C . THR A 1 95 ? -4.953 10.854 -1.530 1.00 98.19 95 THR A C 1
ATOM 731 O O . THR A 1 95 ? -6.110 10.558 -1.246 1.00 98.19 95 THR A O 1
ATOM 734 N N . LYS A 1 96 ? -4.659 11.882 -2.336 1.00 97.62 96 LYS A N 1
ATOM 735 C CA . LYS A 1 96 ? -5.702 12.682 -2.997 1.00 97.62 96 LYS A CA 1
ATOM 736 C C . LYS A 1 96 ? -6.538 11.836 -3.955 1.00 97.62 96 LYS A C 1
ATOM 738 O O . LYS A 1 96 ? -7.760 11.948 -3.932 1.00 97.62 96 LYS A O 1
ATOM 743 N N . ASP A 1 97 ? -5.900 10.955 -4.724 1.00 97.00 97 ASP A N 1
ATOM 744 C CA . ASP A 1 97 ? -6.602 10.023 -5.611 1.00 97.00 97 ASP A CA 1
ATOM 745 C C . ASP A 1 97 ? -7.524 9.089 -4.804 1.00 97.00 97 ASP A C 1
ATOM 747 O O . ASP A 1 97 ? -8.680 8.890 -5.173 1.00 97.00 97 ASP A O 1
ATOM 751 N N . CYS A 1 98 ? -7.060 8.564 -3.663 1.00 98.00 98 CYS A N 1
ATOM 752 C CA . CYS A 1 98 ? -7.882 7.750 -2.761 1.00 98.00 98 CYS A CA 1
ATOM 753 C C . CYS A 1 98 ? -9.098 8.516 -2.222 1.00 98.00 98 CYS A C 1
ATOM 755 O O . CYS A 1 98 ? -10.198 7.972 -2.213 1.00 98.00 98 CYS A O 1
ATOM 757 N N . ILE A 1 99 ? -8.917 9.775 -1.809 1.00 97.44 99 ILE A N 1
ATOM 758 C CA . ILE A 1 99 ? -10.017 10.635 -1.345 1.00 97.44 99 ILE A CA 1
ATOM 759 C C . ILE A 1 99 ? -11.037 10.833 -2.471 1.00 97.44 99 ILE A C 1
ATOM 761 O O . ILE A 1 99 ? -12.231 10.633 -2.266 1.00 97.44 99 ILE A O 1
ATOM 765 N N . GLN A 1 100 ? -10.571 11.172 -3.676 1.00 96.69 100 GLN A N 1
ATOM 766 C CA . GLN A 1 100 ? -11.435 11.409 -4.832 1.00 96.69 100 GLN A CA 1
ATOM 767 C C . GLN A 1 100 ? -12.212 10.154 -5.256 1.00 96.69 100 GLN A C 1
ATOM 769 O O . GLN A 1 100 ? -13.352 10.254 -5.701 1.00 96.69 100 GLN A O 1
ATOM 774 N N . THR A 1 101 ? -11.600 8.978 -5.125 1.00 95.88 101 THR A N 1
ATOM 775 C CA . THR A 1 101 ? -12.199 7.686 -5.495 1.00 95.88 101 THR A CA 1
ATOM 776 C C . THR A 1 101 ? -12.983 7.025 -4.358 1.00 95.88 101 THR A C 1
ATOM 778 O O . THR A 1 101 ? -13.558 5.958 -4.557 1.00 95.88 101 THR A O 1
ATOM 781 N N . GLY A 1 102 ? -13.041 7.645 -3.174 1.00 95.88 102 GLY A N 1
ATOM 782 C CA . GLY A 1 102 ? -13.796 7.142 -2.024 1.00 95.88 102 GLY A CA 1
ATOM 783 C C . GLY A 1 102 ? -13.151 5.957 -1.297 1.00 95.88 102 GLY A C 1
ATOM 784 O O . GLY A 1 102 ? -13.828 5.277 -0.524 1.00 95.88 102 GLY A O 1
ATOM 785 N N . ILE A 1 103 ? -11.858 5.700 -1.509 1.00 97.50 103 ILE A N 1
ATOM 786 C CA . ILE A 1 103 ? -11.116 4.634 -0.826 1.00 97.50 103 ILE A CA 1
ATOM 787 C C . ILE A 1 103 ? -10.913 5.002 0.641 1.00 97.50 103 ILE A C 1
ATOM 789 O O . ILE A 1 103 ? -10.330 6.030 0.971 1.00 97.50 103 ILE A O 1
ATOM 793 N N . GLN A 1 104 ? -11.320 4.097 1.528 1.00 96.19 104 GLN A N 1
ATOM 794 C CA . GLN A 1 104 ? -11.389 4.353 2.970 1.00 96.19 104 GLN A CA 1
ATOM 795 C C . GLN A 1 104 ? -10.190 3.824 3.768 1.00 96.19 104 GLN A C 1
ATOM 797 O O . GLN A 1 104 ? -10.167 3.949 4.992 1.00 96.19 104 GLN A O 1
ATOM 802 N N . ARG A 1 105 ? -9.201 3.186 3.122 1.00 98.19 105 ARG A N 1
ATOM 803 C CA . ARG A 1 105 ? -8.083 2.519 3.816 1.00 98.19 105 ARG A CA 1
ATOM 804 C C . ARG A 1 105 ? -6.759 2.723 3.092 1.00 98.19 105 ARG A C 1
ATOM 806 O O . ARG A 1 105 ? -6.601 2.305 1.945 1.00 98.19 105 ARG A O 1
ATOM 813 N N . ILE A 1 106 ? -5.790 3.323 3.780 1.00 98.19 106 ILE A N 1
ATOM 814 C CA . ILE A 1 106 ? -4.453 3.601 3.246 1.00 98.19 106 ILE A CA 1
ATOM 815 C C . ILE A 1 106 ? -3.394 3.104 4.226 1.00 98.19 106 ILE A C 1
ATOM 817 O O . ILE A 1 106 ? -3.470 3.373 5.421 1.00 98.19 106 ILE A O 1
ATOM 821 N N . TRP A 1 107 ? -2.353 2.451 3.717 1.00 97.69 107 TRP A N 1
ATOM 822 C CA . TRP A 1 107 ? -1.165 2.116 4.495 1.00 97.69 107 TRP A CA 1
ATOM 823 C C . TRP A 1 107 ? 0.093 2.670 3.826 1.00 97.69 107 TRP A C 1
ATOM 825 O O . TRP A 1 107 ? 0.484 2.249 2.741 1.00 97.69 107 TRP A O 1
ATOM 835 N N . MET A 1 108 ? 0.740 3.624 4.495 1.00 96.25 108 MET A N 1
ATOM 836 C CA . MET A 1 108 ? 2.011 4.220 4.093 1.00 96.25 108 MET A CA 1
ATOM 837 C C . MET A 1 108 ? 3.171 3.473 4.757 1.00 96.25 108 MET A C 1
ATOM 839 O O . MET A 1 108 ? 3.268 3.440 5.987 1.00 96.25 108 MET A O 1
ATOM 843 N N . HIS A 1 109 ? 4.070 2.897 3.955 1.00 91.69 109 HIS A N 1
ATOM 844 C CA . HIS A 1 109 ? 5.240 2.199 4.478 1.00 91.69 109 HIS A CA 1
ATOM 845 C C . HIS A 1 109 ? 6.138 3.110 5.321 1.00 91.69 109 HIS A C 1
ATOM 847 O O . HIS A 1 109 ? 6.400 4.262 4.965 1.00 91.69 109 HIS A O 1
ATOM 853 N N . ASN A 1 110 ? 6.687 2.566 6.406 1.00 82.25 110 ASN A N 1
ATOM 854 C CA . ASN A 1 110 ? 7.796 3.186 7.114 1.00 82.25 110 ASN A CA 1
ATOM 855 C C . ASN A 1 110 ? 8.638 2.140 7.848 1.00 82.25 110 ASN A C 1
ATOM 857 O O . ASN A 1 110 ? 8.094 1.273 8.530 1.00 82.25 110 ASN A O 1
ATOM 861 N N . MET A 1 111 ? 9.960 2.289 7.814 1.00 70.75 111 MET A N 1
ATOM 862 C CA . MET A 1 111 ? 10.883 1.536 8.674 1.00 70.75 111 MET A CA 1
ATOM 863 C C . MET A 1 111 ? 11.103 2.165 10.064 1.00 70.75 111 MET A C 1
ATOM 865 O O . MET A 1 111 ? 11.957 1.706 10.827 1.00 70.75 111 MET A O 1
ATOM 869 N N . ASN A 1 112 ? 10.347 3.202 10.433 1.00 58.59 112 ASN A N 1
ATOM 870 C CA . ASN A 1 112 ? 10.346 3.762 11.784 1.00 58.59 112 ASN A CA 1
ATOM 871 C C . ASN A 1 112 ? 9.959 2.681 12.807 1.00 58.59 112 ASN A C 1
ATOM 873 O O . ASN A 1 112 ? 8.838 2.181 12.811 1.00 58.59 112 ASN A O 1
ATOM 877 N N . GLY A 1 113 ? 10.917 2.313 13.659 1.00 50.53 113 GLY A N 1
ATOM 878 C CA . GLY A 1 113 ? 10.823 1.173 14.573 1.00 50.53 113 GLY A CA 1
ATOM 879 C C . GLY A 1 113 ? 12.041 0.252 14.518 1.00 50.53 113 GLY A C 1
ATOM 880 O O . GLY A 1 113 ? 12.200 -0.581 15.396 1.00 50.53 113 GLY A O 1
ATOM 881 N N . VAL A 1 114 ? 12.930 0.403 13.534 1.00 52.06 114 VAL A N 1
ATOM 882 C CA . VAL A 1 114 ? 14.251 -0.243 13.519 1.00 52.06 114 VAL A CA 1
ATOM 883 C C . VAL A 1 114 ? 15.167 0.488 14.520 1.00 52.06 114 VAL A C 1
ATOM 885 O O . VAL A 1 114 ? 15.658 1.578 14.235 1.00 52.06 114 VAL A O 1
ATOM 888 N N . ASN A 1 115 ? 15.350 -0.080 15.721 1.00 48.72 115 ASN A N 1
ATOM 889 C CA . ASN A 1 115 ? 16.052 0.564 16.845 1.00 48.72 115 ASN A CA 1
ATOM 890 C C . ASN A 1 115 ? 17.589 0.627 16.796 1.00 48.72 115 ASN A C 1
ATOM 892 O O . ASN A 1 115 ? 18.149 1.403 17.580 1.00 48.72 115 ASN A O 1
ATOM 896 N N . PRO A 1 116 ? 18.336 -0.104 15.944 1.00 60.44 116 PRO A N 1
ATOM 897 C CA . PRO A 1 116 ? 19.767 0.123 15.906 1.00 60.44 116 PRO A CA 1
ATOM 898 C C . PRO A 1 116 ? 20.063 1.533 15.382 1.00 60.44 116 PRO A C 1
ATOM 900 O O . PRO A 1 116 ? 19.761 1.859 14.234 1.00 60.44 116 PRO A O 1
ATOM 903 N N . LYS A 1 117 ? 20.690 2.374 16.219 1.00 62.94 117 LYS A N 1
ATOM 904 C CA . LYS A 1 117 ? 21.059 3.765 15.880 1.00 62.94 117 LYS A CA 1
ATOM 905 C C . LYS A 1 117 ? 21.806 3.871 14.542 1.00 62.94 117 LYS A C 1
ATOM 907 O O . LYS A 1 117 ? 21.621 4.853 13.830 1.00 62.94 117 LYS A O 1
ATOM 912 N N . TRP A 1 118 ? 22.584 2.848 14.176 1.00 70.62 118 TRP A N 1
ATOM 913 C CA . TRP A 1 118 ? 23.326 2.774 12.913 1.00 70.62 118 TRP A CA 1
ATOM 914 C C . TRP A 1 118 ? 22.434 2.657 11.663 1.00 70.62 118 TRP A C 1
ATOM 916 O O . TRP A 1 118 ? 22.873 3.017 10.576 1.00 70.62 118 TRP A O 1
ATOM 926 N N . MET A 1 119 ? 21.172 2.237 11.802 1.00 65.00 119 MET A N 1
ATOM 927 C CA . MET A 1 119 ? 20.196 2.188 10.705 1.00 65.00 119 MET A CA 1
ATOM 928 C C . MET A 1 119 ? 19.262 3.397 10.643 1.00 65.00 119 MET A C 1
ATOM 930 O O . MET A 1 119 ? 18.538 3.536 9.661 1.00 65.00 119 MET A O 1
ATOM 934 N N . LYS A 1 120 ? 19.295 4.307 11.626 1.00 66.25 120 LYS A N 1
ATOM 935 C CA . LYS A 1 120 ? 18.325 5.410 11.749 1.00 66.25 120 LYS A CA 1
ATOM 936 C C . LYS A 1 120 ? 18.278 6.320 10.513 1.00 66.25 120 LYS A C 1
ATOM 938 O O . LYS A 1 120 ? 17.203 6.698 10.054 1.00 66.25 120 LYS A O 1
ATOM 943 N N . SER A 1 121 ? 19.433 6.643 9.933 1.00 66.12 121 SER A N 1
ATOM 944 C CA . SER A 1 121 ? 19.508 7.481 8.725 1.00 66.12 121 SER A CA 1
ATOM 945 C C . SER A 1 121 ? 19.044 6.749 7.461 1.00 66.12 121 SER A C 1
ATOM 947 O O . SER A 1 121 ? 18.541 7.382 6.536 1.00 66.12 121 SER A O 1
ATOM 949 N N . ALA A 1 122 ? 19.199 5.423 7.407 1.00 65.44 122 ALA A N 1
ATOM 950 C CA . ALA A 1 122 ? 18.706 4.606 6.300 1.00 65.44 122 ALA A CA 1
ATOM 951 C C . ALA A 1 122 ? 17.190 4.374 6.412 1.00 65.44 122 ALA A C 1
ATOM 953 O O . ALA A 1 122 ? 16.481 4.480 5.414 1.00 65.44 122 ALA A O 1
ATOM 954 N N . SER A 1 123 ? 16.676 4.147 7.626 1.00 64.38 123 SER A N 1
ATOM 955 C CA . SER A 1 123 ? 15.249 3.939 7.882 1.00 64.38 123 SER A CA 1
ATOM 956 C C . SER A 1 123 ? 14.419 5.188 7.599 1.00 64.38 123 SER A C 1
ATOM 958 O O . SER A 1 123 ? 13.356 5.081 7.001 1.00 64.38 123 SER A O 1
ATOM 960 N N . GLN A 1 124 ? 14.925 6.380 7.936 1.00 64.19 124 GLN A N 1
ATOM 961 C CA . GLN A 1 124 ? 14.247 7.644 7.620 1.00 64.19 124 GLN A CA 1
ATOM 962 C C . GLN A 1 124 ? 14.138 7.906 6.114 1.00 64.19 124 GLN A C 1
ATOM 964 O O . GLN A 1 124 ? 13.156 8.492 5.664 1.00 64.19 124 GLN A O 1
ATOM 969 N N . LYS A 1 125 ? 15.124 7.458 5.326 1.00 67.12 125 LYS A N 1
ATOM 970 C CA . LYS A 1 125 ? 15.098 7.568 3.860 1.00 67.12 125 LYS A CA 1
ATOM 971 C C . LYS A 1 125 ? 14.148 6.559 3.203 1.00 67.12 125 LYS A C 1
ATOM 973 O O . LYS A 1 125 ? 13.786 6.750 2.048 1.00 67.12 125 LYS A O 1
ATOM 978 N N . MET A 1 126 ? 13.736 5.517 3.928 1.00 75.06 126 MET A N 1
ATOM 979 C CA . MET A 1 126 ? 12.828 4.463 3.466 1.00 75.06 126 MET A CA 1
ATOM 980 C C . MET A 1 126 ? 11.439 4.622 4.102 1.00 75.06 126 MET A C 1
ATOM 982 O O . MET A 1 126 ? 10.916 3.727 4.765 1.00 75.06 126 MET A O 1
ATOM 986 N N . SER A 1 127 ? 10.857 5.810 3.941 1.00 87.50 127 SER A N 1
ATOM 987 C CA . SER A 1 127 ? 9.522 6.138 4.434 1.00 87.50 127 SER A CA 1
ATOM 988 C C . SER A 1 127 ? 8.666 6.671 3.297 1.00 87.50 127 SER A C 1
ATOM 990 O O . SER A 1 127 ? 9.064 7.592 2.588 1.00 87.50 127 SER A O 1
ATOM 992 N N . SER A 1 128 ? 7.461 6.129 3.179 1.00 92.06 128 SER A N 1
ATOM 993 C CA . SER A 1 128 ? 6.391 6.656 2.336 1.00 92.06 128 SER A CA 1
ATOM 994 C C . SER A 1 128 ? 5.472 7.606 3.101 1.00 92.06 128 SER A C 1
ATOM 996 O O . SER A 1 128 ? 4.577 8.188 2.501 1.00 92.06 128 SER A O 1
ATOM 998 N N . VAL A 1 129 ? 5.671 7.798 4.409 1.00 92.50 129 VAL A N 1
ATOM 999 C CA . VAL A 1 129 ? 4.833 8.687 5.226 1.00 92.50 129 VAL A CA 1
ATOM 1000 C C . VAL A 1 129 ? 5.080 10.150 4.862 1.00 92.50 129 VAL A C 1
ATOM 1002 O O . VAL A 1 129 ? 6.198 10.650 4.992 1.00 92.50 129 VAL A O 1
ATOM 1005 N N . HIS A 1 130 ? 4.012 10.845 4.475 1.00 94.19 130 HIS A N 1
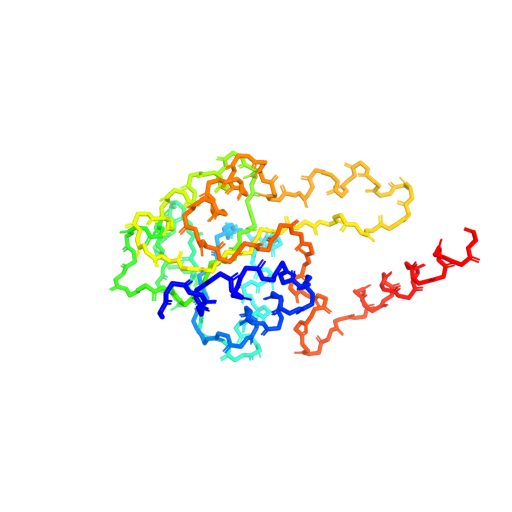ATOM 1006 C CA . HIS A 1 130 ? 3.988 12.287 4.244 1.00 94.19 130 HIS A CA 1
ATOM 1007 C C . HIS A 1 130 ? 3.015 12.945 5.226 1.00 94.19 130 HIS A C 1
ATOM 1009 O O . HIS A 1 130 ? 1.848 12.564 5.278 1.00 94.19 130 HIS A O 1
ATOM 1015 N N . LYS A 1 131 ? 3.467 13.943 5.997 1.00 94.00 131 LYS A N 1
ATOM 1016 C CA . LYS A 1 131 ? 2.665 14.542 7.086 1.00 94.00 131 LYS A CA 1
ATOM 1017 C C . LYS A 1 131 ? 1.319 15.083 6.603 1.00 94.00 131 LYS A C 1
ATOM 1019 O O . LYS A 1 131 ? 0.290 14.780 7.193 1.00 94.00 131 LYS A O 1
ATOM 1024 N N . GLU A 1 132 ? 1.329 15.814 5.493 1.00 96.75 132 GLU A N 1
ATOM 1025 C CA . GLU A 1 132 ? 0.100 16.360 4.911 1.00 96.75 132 GLU A CA 1
ATOM 1026 C C . GLU A 1 132 ? -0.822 15.268 4.361 1.00 96.75 132 GLU A C 1
ATOM 1028 O O . GLU A 1 132 ? -2.036 15.401 4.420 1.00 96.75 132 GLU A O 1
ATOM 1033 N N . ALA A 1 133 ? -0.266 14.158 3.866 1.00 96.75 133 ALA A N 1
ATOM 1034 C CA . ALA A 1 133 ? -1.085 13.061 3.360 1.00 96.75 133 ALA A CA 1
ATOM 1035 C C . ALA A 1 133 ? -1.825 12.372 4.515 1.00 96.75 133 ALA A C 1
ATOM 1037 O O . ALA A 1 133 ? -3.003 12.060 4.399 1.00 96.75 133 ALA A O 1
ATOM 1038 N N . VAL A 1 134 ? -1.150 12.191 5.656 1.00 96.25 134 VAL A N 1
ATOM 1039 C CA . VAL A 1 134 ? -1.783 11.674 6.877 1.00 96.25 134 VAL A CA 1
ATOM 1040 C C . VAL A 1 134 ? -2.908 12.601 7.335 1.00 96.25 134 VAL A C 1
ATOM 1042 O O . VAL A 1 134 ? -4.011 12.119 7.569 1.00 96.25 134 VAL A O 1
ATOM 1045 N N . ARG A 1 135 ? -2.654 13.917 7.393 1.00 97.31 135 ARG A N 1
ATOM 1046 C CA . ARG A 1 135 ? -3.659 14.918 7.782 1.00 97.31 135 ARG A CA 1
ATOM 1047 C C . ARG A 1 135 ? -4.892 14.870 6.874 1.00 97.31 135 ARG A C 1
ATOM 1049 O O . ARG A 1 135 ? -6.000 14.719 7.372 1.00 97.31 135 ARG A O 1
ATOM 1056 N N . LEU A 1 136 ? -4.697 14.929 5.554 1.00 97.50 136 LEU A N 1
ATOM 1057 C CA . LEU A 1 136 ? -5.798 14.899 4.584 1.00 97.50 136 LEU A CA 1
ATOM 1058 C C . LEU A 1 136 ? -6.595 13.593 4.643 1.00 97.50 136 LEU A C 1
ATOM 1060 O O . LEU A 1 136 ? -7.817 13.622 4.542 1.00 97.50 136 LEU A O 1
ATOM 1064 N N . ALA A 1 137 ? -5.925 12.451 4.821 1.00 96.56 137 ALA A N 1
ATOM 1065 C CA . ALA A 1 137 ? -6.610 11.173 4.976 1.00 96.56 137 ALA A CA 1
ATOM 1066 C C . ALA A 1 137 ? -7.484 11.158 6.243 1.00 96.56 137 ALA A C 1
ATOM 1068 O O . ALA A 1 137 ? -8.647 10.774 6.173 1.00 96.56 137 ALA A O 1
ATOM 1069 N N . GLN A 1 138 ? -6.955 11.629 7.376 1.00 95.25 138 GLN A N 1
ATOM 1070 C CA . GLN A 1 138 ? -7.700 11.710 8.636 1.00 95.25 138 GLN A CA 1
ATOM 1071 C C . GLN A 1 138 ? -8.911 12.645 8.535 1.00 95.25 138 GLN A C 1
ATOM 1073 O O . GLN A 1 138 ? -10.001 12.276 8.961 1.00 95.25 138 GLN A O 1
ATOM 1078 N N . GLU A 1 139 ? -8.744 13.824 7.933 1.00 96.62 139 GLU A N 1
ATOM 1079 C CA . GLU A 1 139 ? -9.835 14.785 7.717 1.00 96.62 139 GLU A CA 1
ATOM 1080 C C . GLU A 1 139 ? -10.921 14.246 6.783 1.00 96.62 139 GLU A C 1
ATOM 1082 O O . GLU A 1 139 ? -12.096 14.554 6.962 1.00 96.62 139 GLU A O 1
ATOM 1087 N N . ALA A 1 140 ? -10.543 13.404 5.820 1.00 96.50 140 ALA A N 1
ATOM 1088 C CA . ALA A 1 140 ? -11.471 12.708 4.936 1.00 96.50 140 ALA A CA 1
ATOM 1089 C C . ALA A 1 140 ? -12.108 11.453 5.571 1.00 96.50 140 ALA A C 1
ATOM 1091 O O . ALA A 1 140 ? -12.856 10.751 4.893 1.00 96.50 140 ALA A O 1
ATOM 1092 N N . GLY A 1 141 ? -11.804 11.136 6.837 1.00 95.25 141 GLY A N 1
ATOM 1093 C CA . GLY A 1 141 ? -12.314 9.945 7.526 1.00 95.25 141 GLY A CA 1
ATOM 1094 C C . GLY A 1 141 ? -11.682 8.622 7.071 1.00 95.25 141 GLY A C 1
ATOM 1095 O O . GLY A 1 141 ? -12.173 7.550 7.420 1.00 95.25 141 GLY A O 1
ATOM 1096 N N . ILE A 1 142 ? -10.584 8.672 6.312 1.00 95.69 142 ILE A N 1
ATOM 1097 C CA . ILE A 1 142 ? -9.866 7.491 5.826 1.00 95.69 142 ILE A CA 1
ATOM 1098 C C . ILE A 1 142 ? -9.060 6.874 6.972 1.00 95.69 142 ILE A C 1
ATOM 1100 O O . ILE A 1 142 ? -8.274 7.547 7.644 1.00 95.69 142 ILE A O 1
ATOM 1104 N N . ASN A 1 143 ? -9.162 5.553 7.137 1.00 95.19 143 ASN A N 1
ATOM 1105 C CA . ASN A 1 143 ? -8.282 4.815 8.034 1.00 95.19 143 ASN A CA 1
ATOM 1106 C C . ASN A 1 143 ? -6.864 4.766 7.447 1.00 95.19 143 ASN A C 1
ATOM 1108 O O . ASN A 1 143 ? -6.584 4.004 6.516 1.00 95.19 143 ASN A O 1
ATOM 1112 N N . VAL A 1 144 ? -5.977 5.605 7.983 1.00 95.62 144 VAL A N 1
ATOM 1113 C CA . VAL A 1 144 ? -4.587 5.719 7.541 1.00 95.62 144 VAL A CA 1
ATOM 1114 C C . VAL A 1 144 ? -3.619 5.095 8.546 1.00 95.62 144 VAL A C 1
ATOM 1116 O O . VAL A 1 144 ? -3.523 5.512 9.700 1.00 95.62 144 VAL A O 1
ATOM 1119 N N . ILE A 1 145 ? -2.839 4.121 8.077 1.00 94.69 145 ILE A N 1
ATOM 1120 C CA . ILE A 1 145 ? -1.693 3.558 8.792 1.00 94.69 145 ILE A CA 1
ATOM 1121 C C . ILE A 1 145 ? -0.440 4.300 8.330 1.00 94.69 145 ILE A C 1
ATOM 1123 O O . ILE A 1 145 ? 0.032 4.117 7.206 1.00 94.69 145 ILE A O 1
ATOM 1127 N N . ALA A 1 146 ? 0.117 5.138 9.202 1.00 91.31 146 ALA A N 1
ATOM 1128 C CA . ALA A 1 146 ? 1.307 5.944 8.929 1.00 91.31 146 ALA A CA 1
ATOM 1129 C C . ALA A 1 146 ? 2.578 5.315 9.529 1.00 91.31 146 ALA A C 1
ATOM 1131 O O . ALA A 1 146 ? 3.267 5.928 10.347 1.00 91.31 146 ALA A O 1
ATOM 1132 N N . GLY A 1 147 ? 2.894 4.074 9.155 1.00 85.88 147 GLY A N 1
ATOM 1133 C CA . GLY A 1 147 ? 4.060 3.384 9.699 1.00 85.88 147 GLY A CA 1
ATOM 1134 C C . GLY A 1 147 ? 4.110 1.882 9.442 1.00 85.88 147 GLY A C 1
ATOM 1135 O O . GLY A 1 147 ? 3.130 1.283 9.014 1.00 85.88 147 GLY A O 1
ATOM 1136 N N . GLY A 1 148 ? 5.248 1.262 9.760 1.00 85.38 148 GLY A N 1
ATOM 1137 C CA . GLY A 1 148 ? 5.431 -0.189 9.714 1.00 85.38 148 GLY A CA 1
ATOM 1138 C C . GLY A 1 148 ? 5.583 -0.778 8.309 1.00 85.38 148 GLY A C 1
ATOM 1139 O O . GLY A 1 148 ? 5.477 -0.099 7.281 1.00 85.38 148 GLY A O 1
ATOM 1140 N N . CYS A 1 149 ? 5.846 -2.084 8.272 1.00 88.25 149 CYS A N 1
ATOM 1141 C CA . CYS A 1 149 ? 5.984 -2.865 7.050 1.00 88.25 149 CYS A CA 1
ATOM 1142 C C . CYS A 1 149 ? 5.033 -4.073 7.075 1.00 88.25 149 CYS A C 1
ATOM 1144 O O . CYS A 1 149 ? 5.096 -4.853 8.026 1.00 88.25 149 CYS A O 1
ATOM 1146 N N . PRO A 1 150 ? 4.217 -4.316 6.030 1.00 88.62 150 PRO A N 1
ATOM 1147 C CA . PRO A 1 150 ? 3.342 -5.490 5.970 1.00 88.62 150 PRO A CA 1
ATOM 1148 C C . PRO A 1 150 ? 4.079 -6.821 6.138 1.00 88.62 150 PRO A C 1
ATOM 1150 O O . PRO A 1 150 ? 3.528 -7.763 6.703 1.00 88.62 150 PRO A O 1
ATOM 1153 N N . MET A 1 151 ? 5.352 -6.890 5.732 1.00 87.06 151 MET A N 1
ATOM 1154 C CA . MET A 1 151 ? 6.211 -8.068 5.912 1.00 87.06 151 MET A CA 1
ATOM 1155 C C . MET A 1 151 ? 6.333 -8.513 7.380 1.00 87.06 151 MET A C 1
ATOM 1157 O O . MET A 1 151 ? 6.548 -9.692 7.645 1.00 87.06 151 MET A O 1
ATOM 1161 N N . GLN A 1 152 ? 6.161 -7.591 8.332 1.00 84.56 152 GLN A N 1
ATOM 1162 C CA . GLN A 1 152 ? 6.195 -7.863 9.773 1.00 84.56 152 GLN A CA 1
ATOM 1163 C C . GLN A 1 152 ? 4.906 -8.507 10.298 1.00 84.56 152 GLN A C 1
ATOM 1165 O O . GLN A 1 152 ? 4.910 -9.107 11.370 1.00 84.56 152 GLN A O 1
ATOM 1170 N N . HIS A 1 153 ? 3.805 -8.375 9.558 1.00 84.88 153 HIS A N 1
ATOM 1171 C CA . HIS A 1 153 ? 2.464 -8.723 10.025 1.00 84.88 153 HIS A CA 1
ATOM 1172 C C . HIS A 1 153 ? 1.829 -9.865 9.215 1.00 84.88 153 HIS A C 1
ATOM 1174 O O . HIS A 1 153 ? 1.064 -10.658 9.765 1.00 84.88 153 HIS A O 1
ATOM 1180 N N . ILE A 1 154 ? 2.181 -10.011 7.932 1.00 84.38 154 ILE A N 1
ATOM 1181 C CA . ILE A 1 154 ? 1.671 -11.079 7.063 1.00 84.38 154 ILE A CA 1
ATOM 1182 C C . ILE A 1 154 ? 2.424 -12.385 7.334 1.00 84.38 154 ILE A C 1
ATOM 1184 O O . ILE A 1 154 ? 3.631 -12.502 7.096 1.00 84.38 154 ILE A O 1
ATOM 1188 N N . LYS A 1 155 ? 1.697 -13.411 7.783 1.00 80.94 155 LYS A N 1
ATOM 1189 C CA . LYS A 1 155 ? 2.260 -14.740 8.049 1.00 80.94 155 LYS A CA 1
ATOM 1190 C C . LYS A 1 155 ? 2.538 -15.511 6.741 1.00 80.94 155 LYS A C 1
ATOM 1192 O O . LYS A 1 155 ? 1.794 -15.351 5.780 1.00 80.94 155 LYS A O 1
ATOM 1197 N N . PRO A 1 156 ? 3.588 -16.353 6.687 1.00 79.81 156 PRO A N 1
ATOM 1198 C CA . PRO A 1 156 ? 4.655 -16.470 7.681 1.00 79.81 156 PRO A CA 1
ATOM 1199 C C . PRO A 1 156 ? 5.571 -15.237 7.643 1.00 79.81 156 PRO A C 1
ATOM 1201 O O . PRO A 1 156 ? 5.992 -14.815 6.569 1.00 79.81 156 PRO A O 1
ATOM 1204 N N . VAL A 1 157 ? 5.887 -14.664 8.805 1.00 71.50 157 VAL A N 1
ATOM 1205 C CA . VAL A 1 157 ? 6.860 -13.561 8.902 1.00 71.50 157 VAL A CA 1
ATOM 1206 C C . VAL A 1 157 ? 8.254 -14.130 8.644 1.00 71.50 157 VAL A C 1
ATOM 1208 O O . VAL A 1 157 ? 8.608 -15.166 9.226 1.00 71.50 157 VAL A O 1
ATOM 1211 N N . ASP A 1 158 ? 9.027 -13.494 7.762 1.00 72.12 158 ASP A N 1
ATOM 1212 C CA . ASP A 1 158 ? 10.373 -13.962 7.435 1.00 72.12 158 ASP A CA 1
ATOM 1213 C C . ASP A 1 158 ? 11.339 -13.820 8.622 1.00 72.12 158 ASP A C 1
ATOM 1215 O O . ASP A 1 158 ? 11.090 -13.108 9.600 1.00 72.12 158 ASP A O 1
ATOM 1219 N N . VAL A 1 159 ? 12.444 -14.562 8.551 1.00 66.00 159 VAL A N 1
ATOM 1220 C CA . VAL A 1 159 ? 13.434 -14.633 9.633 1.00 66.00 159 VAL A CA 1
ATOM 1221 C C . VAL A 1 159 ? 14.044 -13.259 9.916 1.00 66.00 159 VAL A C 1
ATOM 1223 O O . VAL A 1 159 ? 14.261 -12.925 11.077 1.00 66.00 159 VAL A O 1
ATOM 1226 N N . PHE A 1 160 ? 14.255 -12.432 8.891 1.00 65.56 160 PHE A N 1
ATOM 1227 C CA . PHE A 1 160 ? 14.835 -11.102 9.052 1.00 65.56 160 PHE A CA 1
ATOM 1228 C C . PHE A 1 160 ? 13.921 -10.189 9.883 1.00 65.56 160 PHE A C 1
ATOM 1230 O O . PHE A 1 160 ? 14.367 -9.600 10.871 1.00 65.56 160 PHE A O 1
ATOM 1237 N N . HIS A 1 161 ? 12.626 -10.138 9.565 1.00 67.25 161 HIS A N 1
ATOM 1238 C CA . HIS A 1 161 ? 11.660 -9.356 10.336 1.00 67.25 161 HIS A CA 1
ATOM 1239 C C . HIS A 1 161 ? 11.438 -9.932 11.742 1.00 67.25 161 HIS A C 1
ATOM 1241 O O . HIS A 1 161 ? 11.342 -9.158 12.697 1.00 67.25 161 HIS A O 1
ATOM 1247 N N . LYS A 1 162 ? 11.454 -11.263 11.915 1.00 65.00 162 LYS A N 1
ATOM 1248 C CA . LYS A 1 162 ? 11.451 -11.897 13.250 1.00 65.00 162 LYS A CA 1
ATOM 1249 C C . LYS A 1 162 ? 12.649 -11.452 14.100 1.00 65.00 162 LYS A C 1
ATOM 1251 O O . LYS A 1 162 ? 12.472 -11.104 15.266 1.00 65.00 162 LYS A O 1
ATOM 1256 N N . CYS A 1 163 ? 13.851 -11.412 13.523 1.00 61.53 163 CYS A N 1
ATOM 1257 C CA . CYS A 1 163 ? 15.064 -10.981 14.219 1.00 61.53 163 CYS A CA 1
ATOM 1258 C C . CYS A 1 163 ? 15.035 -9.491 14.585 1.00 61.53 163 CYS A C 1
ATOM 1260 O O . CYS A 1 163 ? 15.437 -9.138 15.690 1.00 61.53 163 CYS A O 1
ATOM 1262 N N . ILE A 1 164 ? 14.523 -8.615 13.712 1.00 65.50 164 ILE A N 1
ATOM 1263 C CA . ILE A 1 164 ? 14.359 -7.187 14.035 1.00 65.50 164 ILE A CA 1
ATOM 1264 C C . ILE A 1 164 ? 13.386 -6.997 15.202 1.00 65.50 164 ILE A C 1
ATOM 1266 O O . ILE A 1 164 ? 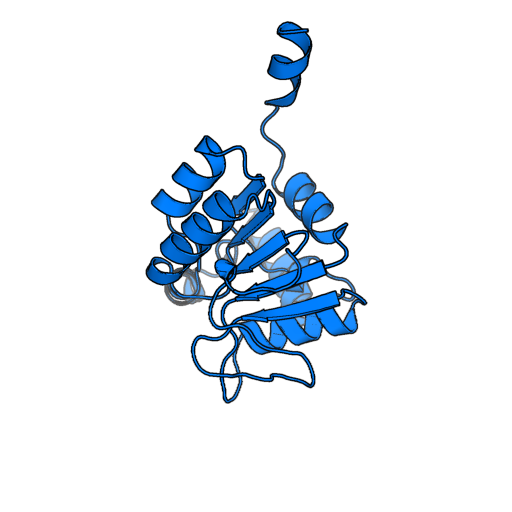13.696 -6.237 16.119 1.00 65.50 164 ILE A O 1
ATOM 1270 N N . HIS A 1 165 ? 12.247 -7.699 15.208 1.00 60.47 165 HIS A N 1
ATOM 1271 C CA . HIS A 1 165 ? 11.320 -7.671 16.344 1.00 60.47 165 HIS A CA 1
ATOM 1272 C C . HIS A 1 165 ? 12.013 -8.075 17.651 1.00 60.47 165 HIS A C 1
ATOM 1274 O O . HIS A 1 165 ? 11.944 -7.335 18.629 1.00 60.47 165 HIS A O 1
ATOM 1280 N N . TRP A 1 166 ? 12.765 -9.176 17.632 1.00 56.81 166 TRP A N 1
ATOM 1281 C CA . TRP A 1 166 ? 13.510 -9.669 18.792 1.00 56.81 166 TRP A CA 1
ATOM 1282 C C . TRP A 1 166 ? 14.595 -8.695 19.290 1.00 56.81 166 TRP A C 1
ATOM 1284 O O . TRP A 1 166 ? 14.730 -8.474 20.494 1.00 56.81 166 TRP A O 1
ATOM 1294 N N . ILE A 1 167 ? 15.350 -8.058 18.383 1.00 59.78 167 ILE A N 1
ATOM 1295 C CA . ILE A 1 167 ? 16.337 -7.022 18.744 1.00 59.78 167 ILE A CA 1
ATOM 1296 C C . ILE A 1 167 ? 15.626 -5.815 19.367 1.00 59.78 167 ILE A C 1
ATOM 1298 O O . ILE A 1 167 ? 16.050 -5.308 20.406 1.00 59.78 167 ILE A O 1
ATOM 1302 N N . ASN A 1 168 ? 14.531 -5.363 18.754 1.00 56.28 168 ASN A N 1
ATOM 1303 C CA . ASN A 1 168 ? 13.774 -4.211 19.226 1.00 56.28 168 ASN A CA 1
ATOM 1304 C C . ASN A 1 168 ? 13.195 -4.438 20.630 1.00 56.28 168 ASN A C 1
ATOM 1306 O O . ASN A 1 168 ? 13.269 -3.526 21.451 1.00 56.28 168 ASN A O 1
ATOM 1310 N N . GLU A 1 169 ? 12.673 -5.633 20.923 1.00 57.94 169 GLU A N 1
ATOM 1311 C CA . GLU A 1 169 ? 12.196 -6.014 22.261 1.00 57.94 169 GLU A CA 1
ATOM 1312 C C . GLU A 1 169 ? 13.311 -5.928 23.309 1.00 57.94 169 GLU A C 1
ATOM 1314 O O . GLU A 1 169 ? 13.114 -5.310 24.352 1.00 57.94 169 GLU A O 1
ATOM 1319 N N . ARG A 1 170 ? 14.516 -6.429 23.007 1.00 51.78 170 ARG A N 1
ATOM 1320 C CA . ARG A 1 170 ? 15.664 -6.356 23.931 1.00 51.78 170 ARG A CA 1
ATOM 1321 C C . ARG A 1 170 ? 16.183 -4.938 24.161 1.00 51.78 170 ARG A C 1
ATOM 1323 O O . ARG A 1 170 ? 16.642 -4.624 25.252 1.00 51.78 170 ARG A O 1
ATOM 1330 N N . THR A 1 171 ? 16.101 -4.068 23.155 1.00 49.88 171 THR A N 1
ATOM 1331 C CA . THR A 1 171 ? 16.530 -2.661 23.284 1.00 49.88 171 THR A CA 1
ATOM 1332 C C . THR A 1 171 ? 15.536 -1.765 24.025 1.00 49.88 171 THR A C 1
ATOM 1334 O O . THR A 1 171 ? 15.894 -0.646 24.369 1.00 49.88 171 THR A O 1
ATOM 1337 N N . LYS A 1 172 ? 14.299 -2.226 24.268 1.00 49.91 172 LYS A N 1
ATOM 1338 C CA . LYS A 1 172 ? 13.294 -1.509 25.074 1.00 49.91 172 LYS A CA 1
ATOM 1339 C C . LYS A 1 172 ? 13.402 -1.800 26.581 1.00 49.91 172 LYS A C 1
ATOM 1341 O O . LYS A 1 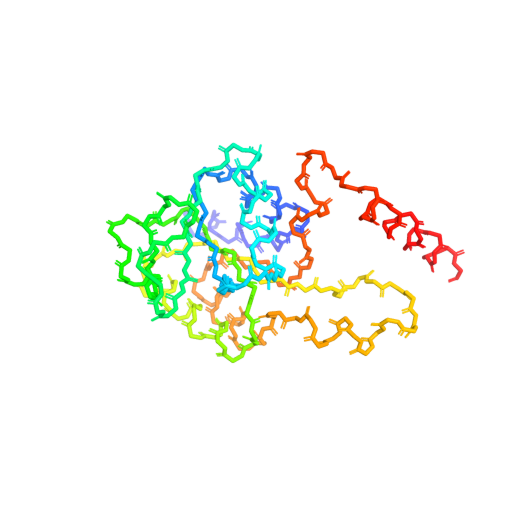172 ? 12.644 -1.217 27.347 1.00 49.91 172 LYS A O 1
ATOM 1346 N N . SER A 1 173 ? 14.309 -2.689 26.997 1.00 36.62 173 SER A N 1
ATOM 1347 C CA . SER A 1 173 ? 14.517 -3.101 28.396 1.00 36.62 173 SER A CA 1
ATOM 1348 C C . SER A 1 173 ? 15.770 -2.494 29.048 1.00 36.62 173 SER A C 1
ATOM 1350 O O . SER A 1 173 ? 16.313 -3.092 29.974 1.00 36.62 173 SER A O 1
ATOM 1352 N N . VAL A 1 174 ? 16.235 -1.330 28.578 1.00 37.41 174 VAL A N 1
ATOM 1353 C CA . VAL A 1 174 ? 17.332 -0.564 29.201 1.00 37.41 174 VAL A CA 1
ATOM 1354 C C . VAL A 1 174 ? 16.921 0.888 29.363 1.00 37.41 174 VAL A C 1
ATOM 1356 O O . VAL A 1 174 ? 16.400 1.446 28.370 1.00 37.41 174 VAL A O 1
#

Foldseek 3Di:
DVVVVVVVPPPDDLVRLLVVVVVFAEEEQEDDDPPDDPSNVQQVLCVVLRHHYEYEDLPDQDDPNHGYHNAQLPDPDHGQEYEYFDAQVVLQVNLVSCLVVVRQEYEWEFPPLQPDPVCPVVRVRRTNAHPVSVVSSVVSNHSYHRYDDVLLVRPPRDPVSVVSVVVSVVVVPD